Protein AF-A0A959X4D4-F1 (afdb_monomer)

Foldseek 3Di:
DDDDALLVQLQVVQVVPQVADALQVSCCSRVVGSVCSVVSVVSQVVVCVVPNNQWDVPRTHGDPPDDDDDPD

Solvent-accessible surface area (backbone atoms only — not comparable to full-atom values): 4291 Å² total; per-residue (Å²): 135,92,67,63,69,70,51,31,50,50,53,52,55,25,67,78,31,70,89,32,41,52,60,42,58,51,8,30,75,66,72,72,35,51,82,41,33,65,58,49,53,51,45,50,49,52,50,25,71,73,72,44,86,44,63,44,72,90,46,38,16,56,38,90,90,62,82,88,85,78,96,124

pLDDT: mean 94.92, std 5.69, range [60.5, 98.38]

Sequence (72 aa):
HELTGRRASIVAWLADHPAGVSARELAEAVYGRPDAVTAVRAEICRVNSALGTVVQSRPYRLSESIRVIDER

Mean predicted aligned error: 2.64 Å

Radius of gyration: 10.99 Å; Cα contacts (8 Å, |Δi|>4): 87; chains: 1; bounding box: 28×22×28 Å

Secondary structure (DSSP, 8-state):
----HHHHHHHHHHHH-TT-B-HHHHHHHHHS-TTTHHHHHHHHHHHHHHHSS-EETTTBEE-TT-------

Nearest PDB structures (foldseek):
  3boq-assembly1_B  TM=6.886E-01  e=7.104E-01  Ruegeria pomeroyi DSS-3
  3w6k-assembly2_F  TM=6.486E-01  e=1.580E+00  Geobacillus stearothermophilus
  6epd-assembly1_Q  TM=6.256E-01  e=5.603E+00  Rattus norvegicus
  5a5b-assembly1_Q  TM=4.302E-01  e=7.314E+00  Saccharomyces cerevisiae

Structure (mmCIF, N/CA/C/O backbone):
data_AF-A0A959X4D4-F1
#
_entry.id   AF-A0A959X4D4-F1
#
loop_
_atom_site.group_PDB
_atom_site.id
_atom_site.type_symbol
_atom_site.label_atom_id
_atom_site.label_alt_id
_atom_site.label_comp_id
_atom_site.label_asym_id
_atom_site.label_entity_id
_atom_site.label_seq_id
_atom_site.pdbx_PDB_ins_code
_atom_site.Cartn_x
_atom_site.Cartn_y
_atom_site.Cartn_z
_atom_site.occupancy
_atom_site.B_iso_or_equiv
_atom_site.auth_seq_id
_atom_site.auth_comp_id
_atom_site.auth_asym_id
_atom_site.auth_atom_id
_atom_site.pdbx_PDB_model_num
ATOM 1 N N . HIS A 1 1 ? -13.844 5.796 6.341 1.00 84.06 1 HIS A N 1
ATOM 2 C CA . HIS A 1 1 ? -13.225 6.818 5.472 1.00 84.06 1 HIS A CA 1
ATOM 3 C C . HIS A 1 1 ? -13.432 6.373 4.043 1.00 84.06 1 HIS A C 1
ATOM 5 O O . HIS A 1 1 ? -13.205 5.201 3.770 1.00 84.06 1 HIS A O 1
ATOM 11 N N . GLU A 1 2 ? -13.886 7.264 3.173 1.00 91.00 2 GLU A N 1
ATOM 12 C CA . GLU A 1 2 ? -14.145 6.940 1.772 1.00 91.00 2 GLU A CA 1
ATOM 13 C C . GLU A 1 2 ? -12.874 7.152 0.941 1.00 91.00 2 GLU A C 1
ATOM 15 O O . GLU A 1 2 ? -12.199 8.175 1.073 1.00 91.00 2 GLU A O 1
ATOM 20 N N . LEU A 1 3 ? -12.515 6.170 0.112 1.00 92.75 3 LEU A N 1
ATOM 21 C CA . LEU A 1 3 ? -11.385 6.262 -0.810 1.00 92.75 3 LEU A CA 1
ATOM 22 C C . LEU A 1 3 ? -11.901 6.298 -2.241 1.00 92.75 3 LEU A C 1
ATOM 24 O O . LEU A 1 3 ? -12.832 5.585 -2.591 1.00 92.75 3 LEU A O 1
ATOM 28 N N . THR A 1 4 ? -11.230 7.072 -3.090 1.00 94.12 4 THR A N 1
ATOM 29 C CA . THR A 1 4 ? -11.572 7.192 -4.509 1.00 94.12 4 THR A CA 1
ATOM 30 C C . THR A 1 4 ? -10.338 7.057 -5.400 1.00 94.12 4 THR A C 1
ATOM 32 O O . THR A 1 4 ? -9.186 7.198 -4.957 1.00 94.12 4 THR A O 1
ATOM 35 N N . GLY A 1 5 ? -10.580 6.770 -6.681 1.00 95.25 5 GLY A N 1
ATOM 36 C CA . GLY A 1 5 ? -9.546 6.667 -7.709 1.00 95.25 5 GLY A CA 1
ATOM 37 C C . GLY A 1 5 ? -8.485 5.615 -7.377 1.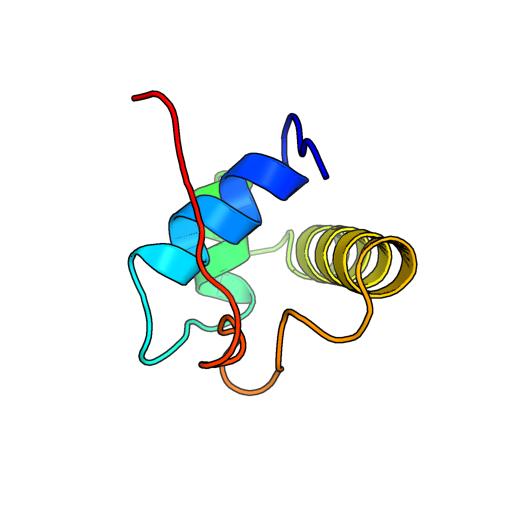00 95.25 5 GLY A C 1
ATOM 38 O O . GLY A 1 5 ? -8.792 4.514 -6.929 1.00 95.25 5 GLY A O 1
ATOM 39 N N . ARG A 1 6 ? -7.207 5.969 -7.565 1.00 96.44 6 ARG A N 1
ATOM 40 C CA . ARG A 1 6 ? -6.072 5.041 -7.405 1.00 96.44 6 ARG A CA 1
ATOM 41 C C . ARG A 1 6 ? -5.952 4.444 -6.005 1.00 96.44 6 ARG A C 1
ATOM 43 O O . ARG A 1 6 ? -5.564 3.290 -5.878 1.00 96.44 6 ARG A O 1
ATOM 50 N N . ARG A 1 7 ? -6.317 5.197 -4.966 1.00 96.44 7 ARG A N 1
ATOM 51 C CA . ARG A 1 7 ? -6.272 4.726 -3.572 1.00 96.44 7 ARG A CA 1
ATOM 52 C C . ARG A 1 7 ? -7.309 3.637 -3.319 1.00 96.44 7 ARG A C 1
ATOM 54 O O . ARG A 1 7 ? -6.973 2.634 -2.701 1.00 96.44 7 ARG A O 1
ATOM 61 N N . ALA A 1 8 ? -8.521 3.813 -3.850 1.00 96.25 8 ALA A N 1
ATOM 62 C CA . ALA A 1 8 ? -9.559 2.788 -3.803 1.00 96.25 8 ALA A CA 1
ATOM 63 C C . ALA A 1 8 ? -9.118 1.533 -4.563 1.00 96.25 8 ALA A C 1
ATOM 65 O O . ALA A 1 8 ? -9.159 0.444 -4.005 1.00 96.25 8 ALA A O 1
ATOM 66 N N . SER A 1 9 ? -8.591 1.690 -5.786 1.00 96.50 9 SER A N 1
ATOM 67 C CA . SER A 1 9 ? -8.081 0.560 -6.574 1.00 96.50 9 SER A CA 1
ATOM 68 C C . SER A 1 9 ? -6.958 -0.201 -5.862 1.00 96.50 9 SER A C 1
ATOM 70 O O . SER A 1 9 ? -6.952 -1.426 -5.883 1.00 96.50 9 SER A O 1
ATOM 72 N N . ILE A 1 10 ? -6.025 0.505 -5.209 1.00 96.94 10 ILE A N 1
ATOM 73 C CA . ILE A 1 10 ? -4.953 -0.122 -4.420 1.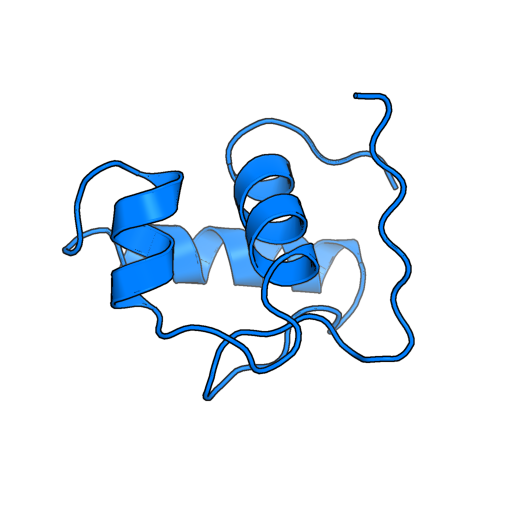00 96.94 10 ILE A CA 1
ATOM 74 C C . ILE A 1 10 ? -5.537 -0.926 -3.262 1.00 96.94 10 ILE A C 1
ATOM 76 O O . ILE A 1 10 ? -5.180 -2.086 -3.092 1.00 96.94 10 ILE A O 1
ATOM 80 N N . VAL A 1 11 ? -6.419 -0.325 -2.462 1.00 96.50 11 VAL A N 1
ATOM 81 C CA . VAL A 1 11 ? -6.982 -0.993 -1.282 1.00 96.50 11 VAL A CA 1
ATOM 82 C C . VAL A 1 11 ? -7.845 -2.188 -1.680 1.00 96.50 11 VAL A C 1
ATOM 84 O O . VAL A 1 11 ? -7.708 -3.239 -1.063 1.00 96.50 11 VAL A O 1
ATOM 87 N N . ALA A 1 12 ? -8.655 -2.065 -2.733 1.00 95.62 12 ALA A N 1
ATOM 88 C CA . ALA A 1 12 ? -9.440 -3.173 -3.269 1.00 95.62 12 ALA A CA 1
ATOM 89 C C . ALA A 1 12 ? -8.538 -4.328 -3.732 1.00 95.62 12 ALA A C 1
ATOM 91 O O . ALA A 1 12 ? -8.710 -5.456 -3.287 1.00 95.62 12 ALA A O 1
ATOM 92 N N . TRP A 1 13 ? -7.501 -4.039 -4.527 1.00 96.81 13 TRP A N 1
ATOM 93 C CA . TRP A 1 13 ? -6.574 -5.077 -4.988 1.00 96.81 13 TRP A CA 1
ATOM 94 C C . TRP A 1 13 ? -5.858 -5.783 -3.831 1.00 96.81 13 TRP A C 1
ATOM 96 O O . TRP A 1 13 ? -5.686 -6.998 -3.852 1.00 96.81 13 TRP A O 1
ATOM 106 N N . LEU A 1 14 ? -5.444 -5.037 -2.803 1.00 97.06 14 LEU A N 1
ATOM 107 C CA . LEU A 1 14 ? -4.810 -5.618 -1.619 1.00 97.06 14 LEU A CA 1
ATOM 108 C C . LEU A 1 14 ? -5.783 -6.429 -0.752 1.00 97.06 14 LEU A C 1
ATOM 110 O O . LEU A 1 14 ? -5.339 -7.363 -0.089 1.00 97.06 14 LEU A O 1
ATOM 114 N N . ALA A 1 15 ? -7.077 -6.097 -0.748 1.00 96.06 15 ALA A N 1
ATOM 115 C CA . ALA A 1 15 ? -8.101 -6.882 -0.059 1.00 96.06 15 ALA A CA 1
ATOM 116 C C . ALA A 1 15 ? -8.287 -8.263 -0.704 1.00 96.06 15 ALA A C 1
ATOM 118 O O . ALA A 1 15 ? -8.408 -9.255 0.011 1.00 96.06 15 ALA A O 1
ATOM 119 N N . ASP A 1 16 ? -8.208 -8.333 -2.036 1.00 96.00 16 ASP A N 1
ATOM 120 C CA . ASP A 1 16 ? -8.271 -9.591 -2.792 1.00 96.00 16 ASP A CA 1
ATOM 121 C C . ASP A 1 16 ? -6.991 -10.442 -2.648 1.00 96.00 16 ASP A C 1
ATOM 123 O O . ASP A 1 16 ? -6.991 -11.636 -2.949 1.00 96.00 16 ASP A O 1
ATOM 127 N N . HIS A 1 17 ? -5.894 -9.850 -2.160 1.00 96.62 17 HIS A N 1
ATOM 1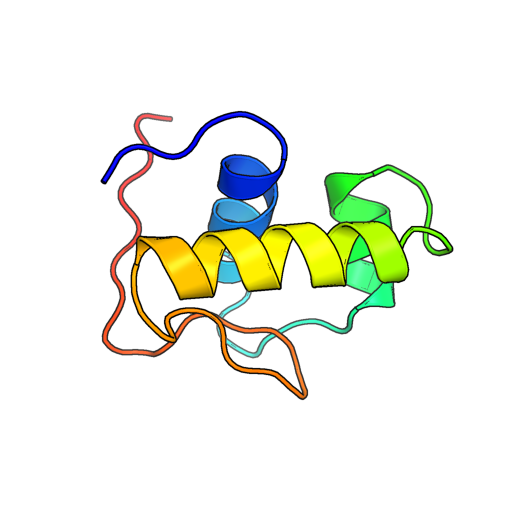28 C CA . HIS A 1 17 ? -4.584 -10.495 -2.024 1.00 96.62 17 HIS A CA 1
ATOM 129 C C . HIS A 1 17 ? -4.047 -10.398 -0.584 1.00 96.62 17 HIS A C 1
ATOM 131 O O . HIS A 1 17 ? -3.061 -9.696 -0.334 1.00 96.62 17 HIS A O 1
ATOM 137 N N . PRO A 1 18 ? -4.628 -11.133 0.385 1.00 95.25 18 PRO A N 1
ATOM 138 C CA . PRO A 1 18 ? -4.249 -11.032 1.798 1.00 95.25 18 PRO A CA 1
ATOM 139 C C . PRO A 1 18 ? -2.807 -11.484 2.087 1.00 95.25 18 PRO A C 1
ATOM 141 O O . PRO A 1 18 ? -2.170 -10.965 3.002 1.00 95.25 18 PRO A O 1
ATOM 144 N N . ALA A 1 19 ? -2.249 -12.395 1.277 1.00 95.69 19 ALA A N 1
ATOM 145 C CA . ALA A 1 19 ? -0.833 -12.781 1.348 1.00 95.69 19 ALA A CA 1
ATOM 146 C C . ALA A 1 19 ? 0.126 -11.634 0.958 1.00 95.69 19 ALA A C 1
ATOM 148 O O . ALA A 1 19 ? 1.315 -11.663 1.280 1.00 95.69 19 ALA A O 1
ATOM 149 N N . GLY A 1 20 ? -0.411 -10.607 0.301 1.00 97.31 20 GLY A N 1
ATOM 150 C CA . GLY A 1 20 ? 0.286 -9.437 -0.193 1.00 97.31 20 GLY A CA 1
ATOM 151 C C . GLY A 1 20 ? 0.885 -9.604 -1.584 1.00 97.31 20 GLY A C 1
ATOM 152 O O . GLY A 1 20 ? 1.048 -10.705 -2.101 1.00 97.31 20 GLY A O 1
ATOM 153 N N . VAL A 1 21 ? 1.230 -8.467 -2.182 1.00 97.88 21 VAL A N 1
ATOM 154 C CA . VAL A 1 21 ? 1.780 -8.354 -3.539 1.00 97.88 21 VAL A CA 1
ATOM 155 C C . VAL A 1 21 ? 3.029 -7.480 -3.561 1.00 97.88 21 VAL A C 1
ATOM 157 O O . VAL A 1 21 ? 3.262 -6.629 -2.694 1.00 97.88 21 VAL A O 1
ATOM 160 N N . SER A 1 22 ? 3.870 -7.664 -4.568 1.00 97.75 22 SER A N 1
ATOM 161 C CA . SER A 1 22 ? 5.001 -6.780 -4.813 1.00 97.75 22 SER A CA 1
ATOM 162 C C . SER A 1 22 ? 4.545 -5.394 -5.279 1.00 97.75 22 SER A C 1
ATOM 164 O O . SER A 1 22 ? 3.444 -5.183 -5.788 1.00 97.75 22 SER A O 1
ATOM 166 N N . ALA A 1 23 ? 5.447 -4.419 -5.155 1.00 96.81 23 ALA A N 1
ATOM 167 C CA . ALA A 1 23 ? 5.218 -3.076 -5.682 1.00 96.81 23 ALA A CA 1
ATOM 168 C C . ALA A 1 23 ? 4.973 -3.074 -7.197 1.00 96.81 23 ALA A C 1
ATOM 170 O O . ALA A 1 23 ? 4.234 -2.234 -7.702 1.00 96.81 23 ALA A O 1
ATOM 171 N N . ARG A 1 24 ? 5.634 -3.997 -7.905 1.00 97.81 24 ARG A N 1
ATOM 172 C CA . ARG A 1 24 ? 5.577 -4.118 -9.357 1.00 97.81 24 ARG A CA 1
ATOM 173 C C . ARG A 1 24 ? 4.230 -4.679 -9.804 1.00 97.81 24 ARG A C 1
ATOM 175 O O . ARG A 1 24 ? 3.605 -4.080 -10.669 1.00 97.81 24 ARG A O 1
ATOM 182 N N . GLU A 1 25 ? 3.772 -5.762 -9.179 1.00 97.88 25 GLU A N 1
ATOM 183 C CA . GLU A 1 25 ? 2.452 -6.354 -9.450 1.00 97.88 25 GLU A CA 1
ATOM 184 C C . GLU A 1 25 ? 1.337 -5.348 -9.170 1.00 97.88 25 GLU A C 1
ATOM 186 O O . GLU A 1 25 ? 0.450 -5.157 -9.996 1.00 97.88 25 GLU A O 1
ATOM 191 N N . LEU A 1 26 ? 1.425 -4.624 -8.050 1.00 97.81 26 LEU A N 1
ATOM 192 C CA . LEU A 1 26 ? 0.445 -3.592 -7.723 1.00 97.81 26 LEU A CA 1
ATOM 193 C C . LEU A 1 26 ? 0.485 -2.413 -8.712 1.00 97.81 26 LEU A C 1
ATOM 195 O O . LEU A 1 26 ? -0.556 -1.855 -9.048 1.00 97.81 26 LEU A O 1
ATOM 199 N N . ALA A 1 27 ? 1.670 -2.030 -9.199 1.00 98.19 27 ALA A N 1
ATOM 200 C CA . ALA A 1 27 ? 1.811 -0.985 -10.215 1.00 98.19 27 ALA A CA 1
ATOM 201 C C . ALA A 1 27 ? 1.199 -1.407 -11.553 1.00 98.19 27 ALA A C 1
ATOM 203 O O . ALA A 1 27 ? 0.495 -0.618 -12.180 1.00 98.19 27 ALA A O 1
ATOM 204 N N . GLU A 1 28 ? 1.415 -2.651 -11.964 1.00 98.12 28 GLU A N 1
ATOM 205 C CA . GLU A 1 28 ? 0.820 -3.207 -13.173 1.00 98.12 28 GLU A CA 1
ATOM 206 C C . GLU A 1 28 ? -0.705 -3.309 -13.056 1.00 98.12 28 GLU A C 1
ATOM 208 O O . GLU A 1 28 ? -1.407 -2.792 -13.920 1.00 98.12 28 GLU A O 1
ATOM 213 N N . ALA A 1 29 ? -1.225 -3.843 -11.94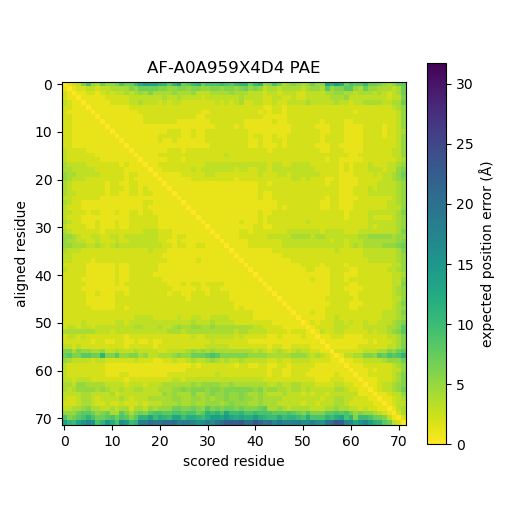9 1.00 97.38 29 ALA A N 1
ATOM 214 C CA . ALA A 1 29 ? -2.664 -3.980 -11.723 1.00 97.38 29 ALA A CA 1
ATOM 215 C C . ALA A 1 29 ? -3.390 -2.628 -11.652 1.00 97.38 29 ALA A C 1
ATOM 217 O O . ALA A 1 29 ? -4.469 -2.454 -12.215 1.00 97.38 29 ALA A O 1
ATOM 218 N N . VAL A 1 30 ? -2.800 -1.648 -10.963 1.00 97.31 30 VAL A N 1
ATOM 219 C CA . VAL A 1 30 ? -3.450 -0.353 -10.749 1.00 97.31 30 VAL A CA 1
ATOM 220 C C . VAL A 1 30 ? -3.184 0.584 -11.922 1.00 97.31 30 VAL A C 1
ATOM 222 O O . VAL A 1 30 ? -4.119 1.163 -12.460 1.00 97.31 30 VAL A O 1
ATOM 225 N N . TYR A 1 31 ? -1.935 0.768 -12.344 1.00 96.56 31 TYR A N 1
ATOM 226 C CA . TYR A 1 31 ? -1.567 1.764 -13.357 1.00 96.56 31 TYR A CA 1
ATOM 227 C C . TYR A 1 31 ? -1.459 1.201 -14.779 1.00 96.56 31 TYR A C 1
ATOM 229 O O . TYR A 1 31 ? -1.277 1.990 -15.705 1.00 96.56 31 TYR A O 1
ATOM 237 N N . GLY A 1 32 ? -1.554 -0.117 -14.970 1.00 97.75 32 GLY A N 1
ATOM 238 C CA . GLY A 1 32 ? -1.333 -0.767 -16.267 1.00 97.75 32 GLY A CA 1
ATOM 239 C C . GLY A 1 32 ? 0.136 -0.789 -16.696 1.00 97.75 32 GLY A C 1
ATOM 240 O O . GLY A 1 32 ? 0.436 -1.084 -17.849 1.00 97.75 32 GLY A O 1
ATOM 241 N N . ARG A 1 33 ? 1.063 -0.419 -15.801 1.00 97.75 33 ARG A N 1
ATOM 242 C CA . ARG A 1 33 ? 2.494 -0.326 -16.106 1.00 97.75 33 ARG A CA 1
ATOM 243 C C . ARG A 1 33 ? 3.359 -0.659 -14.881 1.00 97.75 33 ARG A C 1
ATOM 245 O O . ARG A 1 33 ? 3.212 -0.029 -13.832 1.00 97.75 33 ARG A O 1
ATOM 252 N N . PRO A 1 34 ? 4.287 -1.624 -14.985 1.00 97.25 34 PRO A N 1
ATOM 253 C CA . PRO A 1 34 ? 5.042 -2.116 -13.833 1.00 97.25 34 PRO A CA 1
ATOM 254 C C . PRO A 1 34 ? 6.141 -1.157 -13.342 1.00 97.25 34 PRO A C 1
ATOM 256 O O . PRO A 1 34 ? 6.700 -1.358 -12.266 1.00 97.25 34 PRO A O 1
ATOM 259 N N . ASP A 1 35 ? 6.476 -0.118 -14.109 1.00 97.50 35 ASP A N 1
ATOM 260 C CA . ASP A 1 35 ? 7.445 0.924 -13.747 1.00 97.50 35 ASP A CA 1
ATOM 261 C C . ASP A 1 35 ? 6.840 2.016 -12.836 1.00 97.50 35 ASP A C 1
ATOM 263 O O . ASP A 1 35 ? 7.574 2.797 -12.231 1.00 97.50 35 ASP A O 1
ATOM 267 N N . ALA A 1 36 ? 5.512 2.051 -12.655 1.00 97.88 36 ALA A N 1
ATOM 268 C CA . ALA A 1 36 ? 4.812 3.022 -11.801 1.00 97.88 36 ALA A CA 1
ATOM 269 C C . ALA A 1 36 ? 4.935 2.755 -10.282 1.00 97.88 36 ALA A C 1
ATOM 271 O O . ALA A 1 36 ? 4.133 3.243 -9.483 1.00 97.88 36 ALA A O 1
ATOM 272 N N . VAL A 1 37 ? 5.967 2.029 -9.846 1.00 98.06 37 VAL A N 1
ATOM 273 C CA . VAL A 1 37 ? 6.220 1.684 -8.433 1.00 98.06 37 VAL A CA 1
ATOM 274 C C . VAL A 1 37 ? 6.291 2.918 -7.528 1.00 98.06 37 VAL A C 1
ATOM 276 O O . VAL A 1 37 ? 5.788 2.900 -6.404 1.00 98.06 37 VAL A O 1
ATOM 279 N N . THR A 1 38 ? 6.893 4.010 -8.000 1.00 98.38 38 THR A N 1
ATOM 280 C CA . THR A 1 38 ? 6.980 5.260 -7.227 1.00 98.38 38 THR A CA 1
ATOM 281 C C . THR A 1 38 ? 5.603 5.886 -7.003 1.00 98.38 38 THR A C 1
ATOM 283 O O . THR A 1 38 ? 5.330 6.371 -5.906 1.00 98.38 38 THR A O 1
ATOM 286 N N . ALA A 1 39 ? 4.711 5.819 -7.997 1.00 98.00 39 ALA A N 1
ATOM 287 C CA . ALA A 1 39 ? 3.342 6.311 -7.863 1.00 98.00 39 ALA A CA 1
ATOM 288 C C . ALA A 1 39 ? 2.553 5.470 -6.850 1.00 98.00 39 ALA A C 1
ATOM 290 O O . ALA A 1 39 ? 1.947 6.028 -5.939 1.00 98.00 39 ALA A O 1
ATOM 291 N N . VAL A 1 40 ? 2.663 4.138 -6.924 1.00 97.88 40 VAL A N 1
ATOM 292 C CA . VAL A 1 40 ? 2.073 3.218 -5.934 1.00 97.88 40 VAL A CA 1
ATOM 293 C C . VAL A 1 40 ? 2.534 3.552 -4.515 1.00 97.88 40 VAL A C 1
ATOM 295 O O . VAL A 1 40 ? 1.712 3.687 -3.612 1.00 97.88 40 VAL A O 1
ATOM 298 N N . ARG A 1 41 ? 3.842 3.742 -4.308 1.00 97.81 41 ARG A N 1
ATOM 299 C CA . ARG A 1 41 ? 4.398 4.122 -2.997 1.00 97.81 41 ARG A CA 1
ATOM 300 C C . ARG A 1 41 ? 3.829 5.442 -2.488 1.00 97.81 41 ARG A C 1
ATOM 302 O O . ARG A 1 41 ? 3.528 5.548 -1.301 1.00 97.81 41 ARG A O 1
ATOM 309 N N . ALA A 1 42 ? 3.668 6.426 -3.372 1.00 98.19 42 ALA A N 1
ATOM 310 C CA . ALA A 1 42 ? 3.081 7.711 -3.018 1.00 98.19 42 ALA A CA 1
ATOM 311 C C . ALA A 1 42 ? 1.606 7.573 -2.608 1.00 98.19 42 ALA A C 1
ATOM 313 O O . ALA A 1 42 ? 1.213 8.134 -1.589 1.00 98.19 42 ALA A O 1
ATOM 314 N N . GLU A 1 43 ? 0.801 6.797 -3.339 1.00 98.06 43 GLU A N 1
ATOM 315 C CA . GLU A 1 43 ? -0.596 6.543 -2.958 1.00 98.06 43 GLU A CA 1
ATOM 316 C C . GLU A 1 43 ? -0.706 5.793 -1.630 1.00 98.06 43 GLU A C 1
ATOM 318 O O . GLU A 1 43 ? -1.489 6.194 -0.773 1.00 98.06 43 GLU A O 1
ATOM 323 N N . ILE A 1 44 ? 0.108 4.753 -1.418 1.00 97.62 44 ILE A N 1
ATOM 324 C CA . ILE A 1 44 ? 0.147 4.006 -0.152 1.00 97.62 44 ILE A CA 1
ATOM 325 C C . ILE A 1 44 ? 0.514 4.932 1.008 1.00 97.62 44 ILE A C 1
ATOM 327 O O . ILE A 1 44 ? -0.111 4.874 2.065 1.00 97.62 44 ILE A O 1
ATOM 331 N N . CYS A 1 45 ? 1.493 5.817 0.811 1.00 97.62 45 CYS A N 1
ATOM 332 C CA . CYS A 1 45 ? 1.861 6.812 1.812 1.00 97.62 45 CYS A CA 1
ATOM 333 C C . CYS A 1 45 ? 0.676 7.728 2.149 1.00 97.62 45 CYS A C 1
ATOM 335 O O . CYS A 1 45 ? 0.384 7.944 3.321 1.00 97.62 45 CYS A O 1
ATOM 337 N N . ARG A 1 46 ? -0.070 8.203 1.142 1.00 96.81 46 ARG A N 1
ATOM 338 C CA . ARG A 1 46 ? -1.270 9.029 1.363 1.00 96.81 46 ARG A CA 1
ATOM 339 C C . ARG A 1 46 ? -2.379 8.268 2.083 1.00 96.81 46 ARG A C 1
ATOM 341 O O . ARG A 1 46 ? -3.011 8.840 2.964 1.00 96.81 46 ARG A O 1
ATOM 348 N N . VAL A 1 47 ? -2.600 6.999 1.743 1.00 96.94 47 VAL A N 1
ATOM 349 C CA . VAL A 1 47 ? -3.554 6.129 2.451 1.00 96.94 47 VAL A CA 1
ATOM 350 C C . VAL A 1 47 ? -3.144 5.987 3.915 1.00 96.94 47 VAL A C 1
ATOM 352 O O . VAL A 1 47 ? -3.951 6.269 4.797 1.00 96.94 47 VAL A O 1
ATOM 355 N N . ASN A 1 48 ? -1.881 5.645 4.184 1.00 96.81 48 ASN A N 1
ATOM 356 C CA . ASN A 1 48 ? -1.390 5.476 5.550 1.00 96.81 48 ASN A CA 1
ATOM 357 C C . ASN A 1 48 ? -1.391 6.787 6.349 1.00 96.81 48 ASN A C 1
ATOM 359 O O . ASN A 1 48 ? -1.652 6.792 7.547 1.00 96.81 48 ASN A O 1
ATOM 363 N N . SER A 1 49 ? -1.134 7.916 5.690 1.00 96.06 49 SER A N 1
ATOM 364 C CA . SER A 1 49 ? -1.214 9.230 6.324 1.00 96.06 49 SER A CA 1
ATOM 365 C C . SER A 1 49 ? -2.650 9.620 6.677 1.00 96.06 49 SER A C 1
ATOM 367 O O . SER A 1 49 ? -2.846 10.334 7.654 1.00 96.06 49 SER A O 1
ATOM 369 N N . ALA A 1 50 ? -3.641 9.195 5.889 1.00 94.88 50 ALA A N 1
ATOM 370 C CA . ALA A 1 50 ? -5.046 9.530 6.112 1.00 94.88 50 ALA A CA 1
ATOM 371 C C . ALA A 1 50 ? -5.742 8.587 7.107 1.00 94.88 50 ALA A C 1
ATOM 373 O O . ALA A 1 50 ? -6.664 9.010 7.801 1.00 94.88 50 ALA A O 1
ATOM 374 N N . LEU A 1 51 ? -5.329 7.316 7.159 1.00 94.25 51 LEU A N 1
ATOM 375 C CA . LEU A 1 51 ? -6.026 6.247 7.888 1.00 94.25 51 LEU A CA 1
ATOM 376 C C . LEU A 1 51 ? -5.215 5.643 9.040 1.00 94.25 51 LEU A C 1
ATOM 378 O O . LEU A 1 51 ? -5.695 4.733 9.713 1.00 94.25 51 LEU A O 1
ATOM 382 N N . GLY A 1 52 ? -3.986 6.113 9.254 1.00 93.25 52 GLY A N 1
ATOM 383 C CA . GLY A 1 52 ? -2.984 5.378 10.024 1.00 93.25 52 GLY A CA 1
ATOM 384 C C . GLY A 1 52 ? -2.363 4.254 9.192 1.00 93.25 52 GLY A C 1
ATOM 385 O O . GLY A 1 52 ? -2.757 4.015 8.054 1.00 93.25 52 GLY A O 1
ATOM 386 N N . THR A 1 53 ? -1.358 3.565 9.730 1.00 94.44 53 THR A N 1
ATOM 387 C CA . THR A 1 53 ? -0.599 2.524 9.011 1.00 94.44 53 THR A CA 1
ATOM 388 C C . THR A 1 53 ? -1.450 1.278 8.724 1.00 94.44 53 THR A C 1
ATOM 390 O O . THR A 1 53 ? -1.343 0.263 9.409 1.00 94.44 53 THR A O 1
ATOM 393 N N . VAL A 1 54 ? -2.301 1.355 7.700 1.00 96.62 54 VAL A N 1
ATOM 394 C CA . VAL A 1 54 ? -3.247 0.308 7.285 1.00 96.62 54 VAL A CA 1
ATOM 395 C C . VAL A 1 54 ? -2.681 -0.602 6.197 1.00 96.62 54 VAL A C 1
ATOM 397 O O . VAL A 1 54 ? -3.069 -1.763 6.113 1.00 96.62 54 VAL A O 1
ATOM 400 N N . VAL A 1 55 ? -1.743 -0.104 5.388 1.00 97.31 55 VAL A N 1
ATOM 401 C CA . VAL A 1 55 ? -0.992 -0.888 4.401 1.00 97.31 55 VAL A CA 1
ATOM 402 C C . VAL A 1 55 ? 0.405 -1.167 4.944 1.00 97.31 55 VAL A C 1
ATOM 40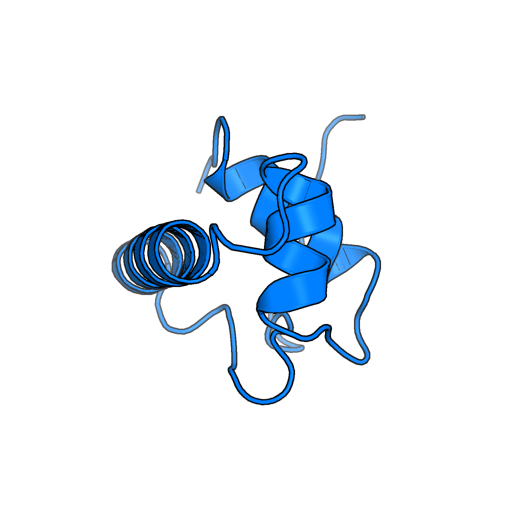4 O O . VAL A 1 55 ? 1.193 -0.247 5.185 1.00 97.31 55 VAL A O 1
ATOM 407 N N . GLN A 1 56 ? 0.726 -2.448 5.096 1.00 96.88 56 GLN A N 1
ATOM 408 C CA . GLN A 1 56 ? 2.050 -2.936 5.476 1.00 96.88 56 GLN A CA 1
ATOM 409 C C . GLN A 1 56 ? 2.901 -3.164 4.223 1.00 96.88 56 GLN A C 1
ATOM 411 O O . GLN A 1 56 ? 2.364 -3.375 3.141 1.00 96.88 56 GLN A O 1
ATOM 416 N N . SER A 1 57 ? 4.229 -3.107 4.347 1.00 94.56 57 SER A N 1
ATOM 417 C CA . SER A 1 57 ? 5.158 -3.345 3.229 1.00 94.56 57 SER A CA 1
ATOM 418 C C . SER A 1 57 ? 5.840 -4.714 3.330 1.00 94.56 57 SER A C 1
ATOM 420 O O . SER A 1 57 ? 5.913 -5.281 4.418 1.00 94.56 57 SER A O 1
ATOM 422 N N . ARG A 1 58 ? 6.393 -5.195 2.203 1.00 90.12 58 ARG A N 1
ATOM 423 C CA . ARG A 1 58 ? 7.183 -6.441 2.078 1.00 90.12 58 ARG A CA 1
ATOM 424 C C . ARG A 1 58 ? 6.442 -7.725 2.526 1.00 90.12 58 ARG A C 1
ATOM 426 O O . ARG A 1 58 ? 6.724 -8.233 3.609 1.00 90.12 58 ARG A O 1
ATOM 433 N N . PRO A 1 59 ? 5.566 -8.304 1.687 1.00 94.69 59 PRO A N 1
ATOM 434 C CA . PRO A 1 59 ? 4.916 -7.706 0.516 1.00 94.69 59 PRO A CA 1
ATOM 435 C C . PRO A 1 59 ? 3.845 -6.679 0.929 1.00 94.69 59 PRO A C 1
ATOM 437 O O . PRO A 1 59 ? 3.481 -6.599 2.105 1.00 94.69 59 PRO A O 1
ATOM 440 N N . TYR A 1 60 ? 3.380 -5.848 -0.012 1.00 97.88 60 TYR A N 1
ATOM 441 C CA . TYR A 1 60 ? 2.289 -4.911 0.262 1.00 97.88 60 TYR A CA 1
ATOM 442 C C . TYR A 1 60 ? 1.005 -5.671 0.551 1.00 97.88 60 TYR A C 1
ATOM 444 O O . TYR A 1 60 ? 0.575 -6.458 -0.282 1.00 97.88 60 TYR A O 1
ATOM 452 N N . ARG A 1 61 ? 0.401 -5.426 1.712 1.00 97.44 61 ARG A N 1
ATOM 453 C CA . ARG A 1 61 ? -0.851 -6.055 2.152 1.00 97.44 61 ARG A CA 1
ATOM 454 C C . ARG A 1 61 ? -1.610 -5.129 3.088 1.00 97.44 61 ARG A C 1
ATOM 456 O O . ARG A 1 61 ? -1.006 -4.241 3.698 1.00 97.44 61 ARG A O 1
ATOM 463 N N . LEU A 1 62 ? -2.911 -5.352 3.224 1.00 97.31 62 LEU A N 1
ATOM 464 C CA . LEU A 1 62 ? -3.684 -4.718 4.287 1.00 97.31 62 LEU A CA 1
ATOM 465 C C . LEU A 1 62 ? -3.323 -5.341 5.638 1.00 97.31 62 LEU A C 1
ATOM 467 O O . LEU A 1 62 ? -3.024 -6.530 5.728 1.00 97.31 62 LEU A O 1
ATOM 471 N N . SER A 1 63 ? -3.336 -4.527 6.688 1.00 95.44 63 SER A N 1
ATOM 472 C CA . SER A 1 63 ? -3.281 -5.023 8.062 1.00 95.44 63 SER A CA 1
ATOM 473 C C . SER A 1 63 ? -4.510 -5.889 8.345 1.00 95.44 63 SER A C 1
ATOM 475 O O . SER A 1 63 ? -5.617 -5.534 7.951 1.00 95.44 63 SER A O 1
ATOM 477 N N . GLU A 1 64 ? -4.334 -6.991 9.073 1.00 90.94 64 GLU A N 1
ATOM 478 C CA . GLU A 1 64 ? -5.403 -7.954 9.396 1.00 90.94 64 GLU A CA 1
ATOM 479 C C . GLU A 1 64 ? -6.566 -7.328 10.182 1.00 90.94 64 GLU A C 1
ATOM 481 O O . GLU A 1 64 ? -7.693 -7.814 10.155 1.00 90.94 64 GLU A O 1
ATOM 486 N N . SER A 1 65 ? -6.305 -6.211 10.863 1.00 90.69 65 SER A N 1
ATOM 487 C CA . SER A 1 65 ? -7.303 -5.415 11.580 1.00 90.69 65 SER A CA 1
ATOM 488 C C . SER A 1 65 ? -8.200 -4.561 10.675 1.00 90.69 65 SER A C 1
ATOM 490 O O . SER A 1 65 ? -9.105 -3.889 11.172 1.00 90.69 65 SER A O 1
ATOM 492 N N . ILE A 1 66 ? -7.951 -4.543 9.363 1.00 93.38 66 ILE A N 1
ATOM 493 C CA . ILE A 1 66 ? -8.651 -3.688 8.406 1.00 93.38 66 ILE A CA 1
ATOM 494 C C . ILE A 1 66 ? -9.683 -4.503 7.648 1.00 93.38 66 ILE A C 1
ATOM 496 O O . ILE A 1 66 ? -9.374 -5.497 6.998 1.00 93.38 66 ILE A O 1
ATOM 500 N N . ARG A 1 67 ? -10.925 -4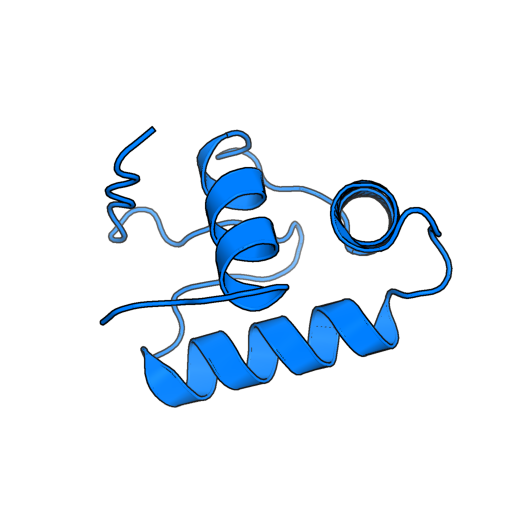.023 7.685 1.00 91.12 67 ARG A N 1
ATOM 501 C CA . ARG A 1 67 ? -12.007 -4.525 6.847 1.00 91.12 67 ARG A CA 1
ATOM 502 C C . ARG A 1 67 ? -12.272 -3.529 5.728 1.00 91.12 67 ARG A C 1
ATOM 504 O O . ARG A 1 67 ? -12.530 -2.358 5.997 1.00 91.12 67 ARG A O 1
ATOM 511 N N . VAL A 1 68 ? -12.237 -4.011 4.493 1.00 92.06 68 VAL A N 1
ATOM 512 C CA . VAL A 1 68 ? -12.688 -3.257 3.322 1.00 92.06 68 VAL A CA 1
ATOM 513 C C . VAL A 1 68 ? -14.146 -3.611 3.067 1.00 92.06 68 VAL A C 1
ATOM 515 O O . VAL A 1 68 ? -14.519 -4.781 3.114 1.00 92.06 68 VAL A O 1
ATOM 518 N N . ILE A 1 69 ? -14.965 -2.589 2.850 1.00 91.00 69 ILE A N 1
ATOM 519 C CA . ILE A 1 69 ? -16.354 -2.723 2.421 1.00 91.00 69 ILE A CA 1
ATOM 520 C C . ILE A 1 69 ? -16.413 -1.984 1.088 1.00 91.00 69 ILE A C 1
ATOM 522 O O . ILE A 1 69 ? -16.117 -0.792 1.047 1.00 91.00 69 ILE A O 1
ATOM 526 N N . ASP A 1 70 ? -16.690 -2.714 0.014 1.00 84.38 70 ASP A N 1
ATOM 527 C CA . ASP A 1 70 ? -16.805 -2.185 -1.346 1.00 84.38 70 ASP A CA 1
ATOM 528 C C . ASP A 1 70 ? -18.250 -2.414 -1.811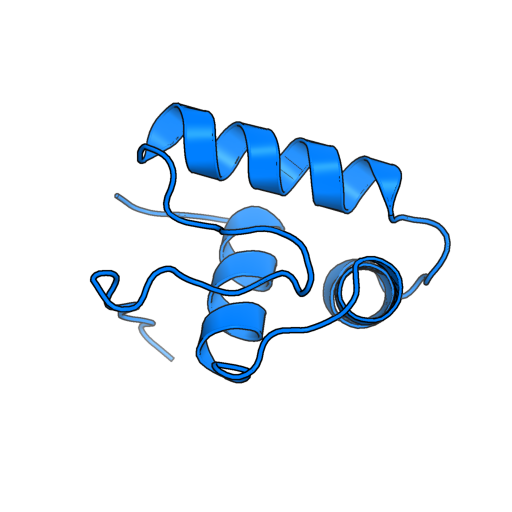 1.00 84.38 70 ASP A C 1
ATOM 530 O O . ASP A 1 70 ? -18.799 -3.494 -1.593 1.00 84.38 70 ASP A O 1
ATOM 534 N N . GLU A 1 71 ? -18.880 -1.400 -2.400 1.00 72.38 71 GLU A N 1
ATOM 535 C CA . GLU A 1 71 ? -20.299 -1.410 -2.803 1.00 72.38 71 GLU A CA 1
ATOM 536 C C . GLU A 1 71 ? -20.497 -1.990 -4.218 1.00 72.38 71 GLU A C 1
AT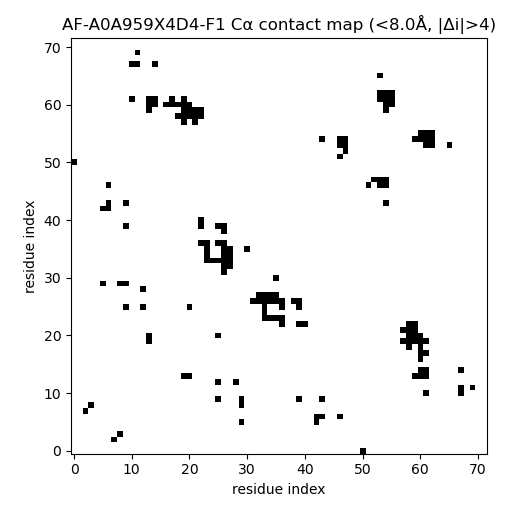OM 538 O O . GLU A 1 71 ? -21.332 -1.508 -4.979 1.00 72.38 71 GLU A O 1
ATOM 543 N N . ARG A 1 72 ? -19.687 -2.986 -4.596 1.00 60.50 72 ARG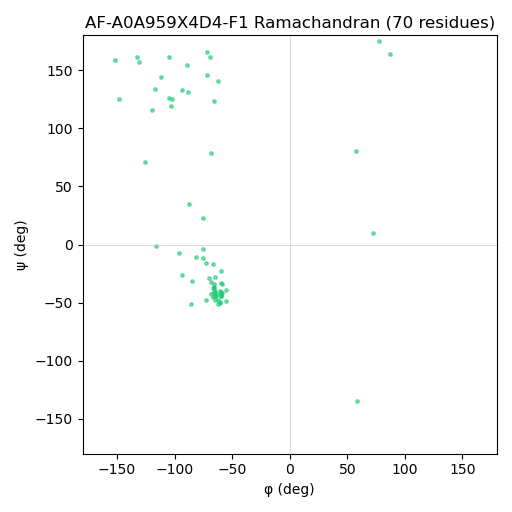 A N 1
ATOM 544 C CA . ARG A 1 72 ? -19.713 -3.604 -5.934 1.00 60.50 72 ARG A CA 1
ATOM 545 C C . ARG A 1 72 ? -21.075 -4.183 -6.299 1.00 60.50 72 ARG A C 1
ATOM 547 O O . ARG A 1 72 ? -21.660 -4.895 -5.452 1.00 60.50 72 ARG A O 1
#